Protein AF-A0A7V4IEL9-F1 (afdb_monomer_lite)

Radius of gyration: 25.46 Å; chains: 1; bounding box: 66×69×36 Å

Foldseek 3Di:
DDDDDDDDDDDDDDDDDDDDDDPDPPPPPVPQAQQDLVLCPVADPVLSVLSVQLNVCLVVVQLQSNLVSLVVSLVVVVRDDPSRNVSSVSNNVSSLVVLVVCVVVPNPSSVVSVVCVVVVD

pLDDT: mean 80.66, std 22.44, range [37.12, 98.31]

Secondary structure (DSSP, 8-state):
-------------------------------TT---GGGGTTS-HHHHHHHHHHHHHHHTT-HHHHHHHHHHHHTTGGGS-HHHHHHHHHHHHHHHHHHHHHHHTT-HHHHHHHHHHHTT-

Sequence (121 aa):
MNTHPGAGWLMLLALSLTLFTGCGSGESASAPGKANPASFDSAPADIKADWDRAVAADQANQYYVAATTYIKIIRQEARLTKEQYQTAAAASDALTQRMQEAIQKGDAAARDAMQRIMMGR

Structure (mmCIF, N/CA/C/O backbone):
data_AF-A0A7V4IEL9-F1
#
_entry.id   AF-A0A7V4IEL9-F1
#
loop_
_atom_site.group_PDB
_atom_site.id
_atom_site.type_symbol
_atom_site.label_atom_id
_atom_site.label_alt_id
_atom_site.label_comp_id
_atom_site.label_asym_id
_atom_site.label_entity_id
_atom_site.label_seq_id
_atom_site.pdbx_PDB_ins_code
_atom_site.Cartn_x
_atom_site.Cartn_y
_atom_site.Cartn_z
_atom_site.occupancy
_atom_site.B_iso_or_equiv
_atom_site.auth_seq_id
_atom_site.auth_comp_id
_atom_site.auth_asym_id
_atom_site.auth_atom_id
_atom_site.pdbx_PDB_model_num
ATOM 1 N N . MET A 1 1 ? -49.911 50.166 6.863 1.00 37.12 1 MET A N 1
ATOM 2 C CA . MET A 1 1 ? -50.546 50.334 5.541 1.00 37.12 1 MET A CA 1
ATOM 3 C C . MET A 1 1 ? -49.577 51.091 4.647 1.00 37.12 1 MET A C 1
ATOM 5 O O . MET A 1 1 ? -49.047 52.093 5.103 1.00 37.12 1 MET A O 1
ATOM 9 N N . ASN A 1 2 ? -49.396 50.578 3.426 1.00 39.19 2 ASN A N 1
ATOM 10 C CA . ASN A 1 2 ? -48.808 51.197 2.223 1.00 39.19 2 ASN A CA 1
ATOM 11 C C . ASN A 1 2 ? -47.265 51.287 2.186 1.00 39.19 2 ASN A C 1
ATOM 13 O O . ASN A 1 2 ? -46.679 52.077 2.911 1.00 39.19 2 ASN A O 1
ATOM 17 N N . THR A 1 3 ? -46.533 50.349 1.564 1.00 42.69 3 THR A N 1
ATOM 18 C CA . THR A 1 3 ? -46.293 50.064 0.118 1.00 42.69 3 THR A CA 1
ATOM 19 C C . THR A 1 3 ? -45.435 51.104 -0.620 1.00 42.69 3 THR A C 1
ATOM 21 O O . THR A 1 3 ? -45.814 52.264 -0.732 1.00 42.69 3 THR A O 1
ATOM 24 N N . HIS A 1 4 ? -44.296 50.613 -1.137 1.00 47.84 4 HIS A N 1
ATOM 25 C CA . HIS A 1 4 ? -43.260 51.263 -1.959 1.00 47.84 4 HIS A CA 1
ATOM 26 C C . HIS A 1 4 ? -43.779 52.054 -3.173 1.00 47.84 4 HIS A C 1
ATOM 28 O O . HIS A 1 4 ? -44.831 51.734 -3.724 1.00 47.84 4 HIS A O 1
ATOM 34 N N . PRO A 1 5 ? -42.985 53.025 -3.650 1.00 55.81 5 PRO A N 1
ATOM 35 C CA . PRO A 1 5 ? -42.320 52.882 -4.961 1.00 55.81 5 PRO A CA 1
ATOM 36 C C . PRO A 1 5 ? -40.883 53.458 -4.900 1.00 55.81 5 PRO A C 1
ATOM 38 O O . PRO A 1 5 ? -40.568 54.214 -3.994 1.00 55.81 5 PRO A O 1
ATOM 41 N N . GLY A 1 6 ? -39.893 53.198 -5.747 1.00 42.03 6 GLY A N 1
ATOM 42 C CA . GLY A 1 6 ? -39.757 52.582 -7.059 1.00 42.03 6 GLY A CA 1
ATOM 43 C C . GLY A 1 6 ? -38.525 53.251 -7.705 1.00 42.03 6 GLY A C 1
ATOM 44 O O . GLY A 1 6 ? -38.412 54.465 -7.621 1.00 42.03 6 GLY A O 1
ATOM 45 N N . ALA A 1 7 ? -37.638 52.455 -8.315 1.00 46.91 7 ALA A N 1
ATOM 46 C CA . ALA A 1 7 ? -36.587 52.818 -9.286 1.00 46.91 7 ALA A CA 1
ATOM 47 C C . ALA A 1 7 ? -35.514 53.879 -8.925 1.00 46.91 7 ALA A C 1
ATOM 49 O O . ALA A 1 7 ? -35.804 55.024 -8.607 1.00 46.91 7 ALA A O 1
ATOM 50 N N . GLY A 1 8 ? -34.240 53.528 -9.144 1.00 39.78 8 GLY A N 1
ATOM 51 C CA . GLY A 1 8 ? -33.165 54.520 -9.239 1.00 39.78 8 GLY A CA 1
ATOM 52 C C . GLY A 1 8 ? -31.772 53.942 -9.032 1.00 39.78 8 GLY A C 1
ATOM 53 O O . GLY A 1 8 ? -31.251 53.944 -7.924 1.00 39.78 8 GLY A O 1
ATOM 54 N N . TRP A 1 9 ? -31.163 53.453 -10.112 1.00 50.47 9 TRP A N 1
ATOM 55 C CA . TRP A 1 9 ? -29.709 53.359 -10.239 1.00 50.47 9 TRP A CA 1
ATOM 56 C C . TRP A 1 9 ? -29.038 54.683 -9.852 1.00 50.47 9 TRP A C 1
ATOM 58 O O . TRP A 1 9 ? -29.485 55.719 -10.330 1.00 50.47 9 TRP A O 1
ATOM 68 N N . LEU A 1 10 ? -27.961 54.614 -9.062 1.00 45.31 10 LEU A N 1
ATOM 69 C CA . LEU A 1 10 ? -26.777 55.496 -9.024 1.00 45.31 10 LEU A CA 1
ATOM 70 C C . LEU A 1 10 ? -26.076 55.225 -7.683 1.00 45.31 10 LEU A C 1
ATOM 72 O O . LEU A 1 10 ? -26.581 55.552 -6.621 1.00 45.31 10 LEU A O 1
ATOM 76 N N . MET A 1 11 ? -25.018 54.421 -7.706 1.00 43.19 11 MET A N 1
ATOM 77 C CA . MET A 1 11 ? -23.626 54.888 -7.742 1.00 43.19 11 MET A CA 1
ATOM 78 C C . MET A 1 11 ? -23.034 55.021 -6.334 1.00 43.19 11 MET A C 1
ATOM 80 O O . MET A 1 11 ? -23.647 55.575 -5.435 1.00 43.19 11 MET A O 1
ATOM 84 N N . LEU A 1 12 ? -21.773 54.593 -6.234 1.00 50.06 12 LEU A N 1
ATOM 85 C CA . LEU A 1 12 ? -20.785 54.991 -5.229 1.00 50.06 12 LEU A CA 1
ATOM 86 C C . LEU A 1 12 ? -20.895 54.345 -3.844 1.00 50.06 12 LEU A C 1
ATOM 88 O O . LEU A 1 12 ? -21.399 54.926 -2.893 1.00 50.06 12 LEU A O 1
ATOM 92 N N . LEU A 1 13 ? -20.178 53.233 -3.691 1.00 49.09 13 LEU A N 1
ATOM 93 C CA . LEU A 1 13 ? -19.126 53.209 -2.675 1.00 49.09 13 LEU A CA 1
ATOM 94 C C . LEU A 1 13 ? -17.955 52.370 -3.179 1.00 49.09 13 LEU A C 1
ATOM 96 O O . LEU A 1 13 ? -17.844 51.165 -2.974 1.00 49.09 13 LEU A O 1
ATOM 100 N N . ALA A 1 14 ? -17.098 53.074 -3.913 1.00 52.50 14 ALA A N 1
ATOM 101 C CA . ALA A 1 14 ? -15.714 52.707 -4.101 1.00 52.50 14 ALA A CA 1
ATOM 102 C C . ALA A 1 14 ? -15.038 52.623 -2.728 1.00 52.50 14 ALA A C 1
ATOM 104 O O . ALA A 1 14 ? -15.005 53.609 -1.997 1.00 52.50 14 ALA A O 1
ATOM 105 N N . LEU A 1 15 ? -14.459 51.469 -2.414 1.00 56.78 15 LEU A N 1
ATOM 106 C CA . LEU A 1 15 ? -13.296 51.402 -1.540 1.00 56.78 15 LEU A CA 1
ATOM 107 C C . LEU A 1 15 ? -12.376 50.295 -2.056 1.00 56.78 15 LEU A C 1
ATOM 109 O O . LEU A 1 15 ? -12.352 49.159 -1.595 1.00 56.78 15 LEU A O 1
ATOM 113 N N . SER A 1 16 ? -11.645 50.658 -3.102 1.00 57.91 16 SER A N 1
ATOM 114 C CA . SER A 1 16 ? -10.357 50.070 -3.429 1.00 57.91 16 SER A CA 1
ATOM 115 C C . SER A 1 16 ? -9.423 50.190 -2.225 1.00 57.91 16 SER A C 1
ATOM 117 O O . SER A 1 16 ? -9.245 51.301 -1.736 1.00 57.91 16 SER A O 1
ATOM 119 N N . LEU A 1 17 ? -8.767 49.100 -1.824 1.00 52.50 17 LEU A N 1
ATOM 120 C CA . LEU A 1 17 ? -7.320 49.117 -1.613 1.00 52.50 17 LEU A CA 1
ATOM 121 C C . LEU A 1 17 ? -6.755 47.689 -1.636 1.00 52.50 17 LEU A C 1
ATOM 123 O O . LEU A 1 17 ? -6.995 46.856 -0.769 1.00 52.50 17 LEU A O 1
ATOM 127 N N . THR A 1 18 ? -6.009 47.460 -2.709 1.00 61.56 18 THR A N 1
ATOM 128 C CA . THR A 1 18 ? -4.946 46.478 -2.921 1.00 61.56 18 THR A CA 1
ATOM 129 C C . THR A 1 18 ? -3.992 46.332 -1.739 1.00 61.56 18 THR A C 1
ATOM 131 O O . THR A 1 18 ? -3.718 47.339 -1.095 1.00 61.56 18 THR A O 1
ATOM 134 N N . LEU A 1 19 ? -3.439 45.119 -1.575 1.00 49.00 19 LEU A N 1
ATOM 135 C CA . LEU A 1 19 ? -2.122 44.690 -1.040 1.00 49.00 19 LEU A CA 1
ATOM 136 C C . LEU A 1 19 ? -2.365 43.260 -0.497 1.00 49.00 19 LEU A C 1
ATOM 138 O O . LEU A 1 19 ? -3.205 43.082 0.371 1.00 49.00 19 LEU A O 1
ATOM 142 N N . PHE A 1 20 ? -1.785 42.171 -1.005 1.00 48.06 20 PHE A N 1
ATOM 143 C CA . PHE A 1 20 ? -0.370 41.834 -0.872 1.00 48.06 20 PHE A CA 1
ATOM 144 C C . PHE A 1 20 ? -0.088 40.522 -1.651 1.00 48.06 20 PHE A C 1
ATOM 146 O O . PHE A 1 20 ? -0.814 39.546 -1.512 1.00 48.06 20 PHE A O 1
ATOM 153 N N . THR A 1 21 ? 0.946 40.553 -2.494 1.00 51.56 21 THR A N 1
ATOM 154 C CA . THR A 1 21 ? 1.892 39.476 -2.861 1.00 51.56 21 THR A CA 1
ATOM 155 C C . THR A 1 21 ? 1.438 38.006 -2.889 1.00 51.56 21 THR A C 1
ATOM 157 O O . THR A 1 21 ? 1.155 37.394 -1.862 1.00 51.56 21 THR A O 1
ATOM 160 N N . GLY A 1 22 ? 1.589 37.382 -4.057 1.00 41.03 22 GLY A N 1
ATOM 161 C CA . GLY A 1 22 ? 1.560 35.927 -4.184 1.00 41.03 22 GLY A CA 1
ATOM 162 C C . GLY A 1 22 ? 1.823 35.426 -5.599 1.00 41.03 22 GLY A C 1
ATOM 163 O O . GLY A 1 22 ? 1.133 34.527 -6.056 1.00 41.03 22 GLY A O 1
ATOM 164 N N . CYS A 1 23 ? 2.799 36.005 -6.309 1.00 57.22 23 CYS A N 1
ATOM 165 C CA . CYS A 1 23 ? 3.428 35.313 -7.432 1.00 57.22 23 CYS A CA 1
ATOM 166 C C . CYS A 1 23 ? 4.306 34.213 -6.828 1.00 57.22 23 CYS A C 1
ATOM 168 O O . CYS A 1 23 ? 5.466 34.431 -6.491 1.00 57.22 23 CYS A O 1
ATOM 170 N N . GLY A 1 24 ? 3.697 33.064 -6.579 1.00 40.94 24 GLY A N 1
ATOM 171 C CA . GLY A 1 24 ? 4.396 31.819 -6.358 1.00 40.94 24 GLY A CA 1
ATOM 172 C C . GLY A 1 24 ? 3.921 30.889 -7.449 1.00 40.94 24 GLY A C 1
ATOM 173 O O . GLY A 1 24 ? 2.720 30.647 -7.560 1.00 40.94 24 GLY A O 1
ATOM 174 N N . SER A 1 25 ? 4.853 30.377 -8.247 1.00 49.53 25 SER A N 1
ATOM 175 C CA . SER A 1 25 ? 4.687 29.083 -8.892 1.00 49.53 25 SER A CA 1
ATOM 176 C C . SER A 1 25 ? 4.365 28.075 -7.793 1.00 49.53 25 SER A C 1
ATOM 178 O O . SER A 1 25 ? 5.249 27.469 -7.196 1.00 49.53 25 SER A O 1
ATOM 180 N N . GLY A 1 26 ? 3.084 27.972 -7.459 1.00 39.31 26 GLY A N 1
ATOM 181 C CA . GLY A 1 26 ? 2.536 26.875 -6.703 1.00 39.31 26 GLY A CA 1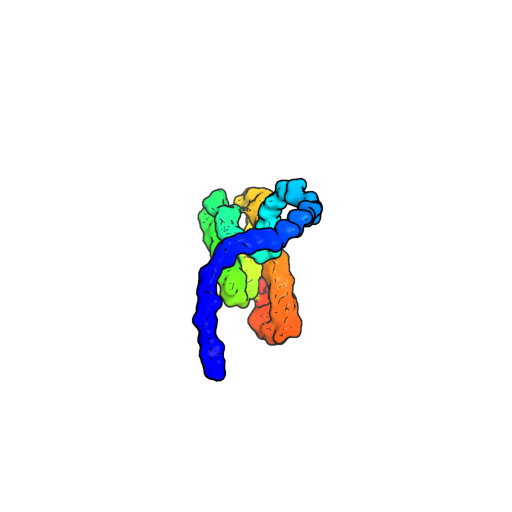
ATOM 182 C C . GLY A 1 26 ? 2.496 25.716 -7.668 1.00 39.31 26 GLY A C 1
ATOM 183 O O . GLY A 1 26 ? 1.475 25.477 -8.308 1.00 39.31 26 GLY A O 1
ATOM 184 N N . GLU A 1 27 ? 3.640 25.039 -7.791 1.00 45.94 27 GLU A N 1
ATOM 185 C CA . GLU A 1 27 ? 3.676 23.588 -7.904 1.00 45.94 27 GLU A CA 1
ATOM 186 C C . GLU A 1 27 ? 2.403 23.084 -7.224 1.00 45.94 27 GLU A C 1
ATOM 188 O O . GLU A 1 27 ? 2.206 23.312 -6.023 1.00 45.94 27 GLU A O 1
ATOM 193 N N . SER A 1 28 ? 1.480 22.514 -8.001 1.00 38.34 28 SER A N 1
ATOM 194 C CA . SER A 1 28 ? 0.459 21.665 -7.414 1.00 38.34 28 SER A CA 1
ATOM 195 C C . SER A 1 28 ? 1.238 20.535 -6.771 1.00 38.34 28 SER A C 1
ATOM 197 O O . SER A 1 28 ? 1.493 19.504 -7.389 1.00 38.34 28 SER A O 1
ATOM 199 N N . ALA A 1 29 ? 1.662 20.769 -5.529 1.00 42.16 29 ALA A N 1
ATOM 200 C CA . ALA A 1 29 ? 1.958 19.753 -4.563 1.0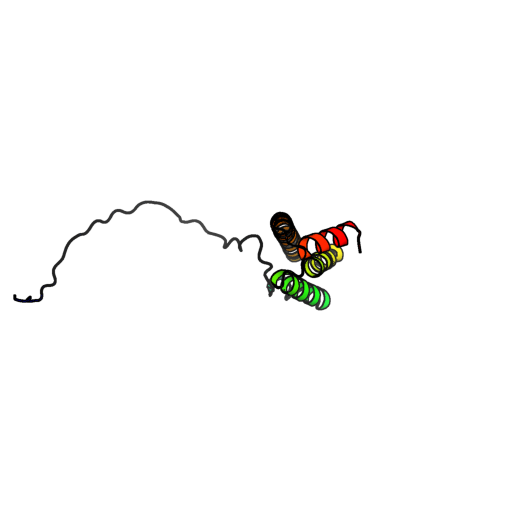0 42.16 29 ALA A CA 1
ATOM 201 C C . ALA A 1 29 ? 0.665 18.955 -4.498 1.00 42.16 29 ALA A C 1
ATOM 203 O O . ALA A 1 29 ? -0.281 19.302 -3.789 1.00 42.16 29 ALA A O 1
ATOM 204 N N . SER A 1 30 ? 0.605 17.946 -5.368 1.00 41.38 30 SER A N 1
ATOM 205 C CA . SER A 1 30 ? -0.326 16.843 -5.283 1.00 41.38 30 SER A CA 1
ATOM 206 C C . SER A 1 30 ? -0.356 16.498 -3.812 1.00 41.38 30 SER A C 1
ATOM 208 O O . SER A 1 30 ? 0.694 16.191 -3.244 1.00 41.38 30 SER A O 1
ATOM 210 N N . ALA A 1 31 ? -1.510 16.721 -3.182 1.00 40.09 31 ALA A N 1
ATOM 211 C CA . ALA A 1 31 ? -1.649 16.614 -1.743 1.00 40.09 31 ALA A CA 1
ATOM 212 C C . ALA A 1 31 ? -0.922 15.341 -1.277 1.00 40.09 31 ALA A C 1
ATOM 214 O O . ALA A 1 31 ? -1.205 14.266 -1.824 1.00 40.09 31 ALA A O 1
ATOM 215 N N . PRO A 1 32 ? 0.047 15.441 -0.348 1.00 40.00 32 PRO A N 1
ATOM 216 C CA . PRO A 1 32 ? 0.769 14.270 0.109 1.00 40.00 32 PRO A CA 1
ATOM 217 C C . PRO A 1 32 ? -0.265 13.293 0.670 1.00 40.00 32 PRO A C 1
ATOM 219 O O . PRO A 1 32 ? -1.006 13.626 1.592 1.00 40.00 32 PRO A O 1
ATOM 222 N N . GLY A 1 33 ? -0.370 12.114 0.055 1.00 48.22 33 GLY A N 1
ATOM 223 C CA . GLY A 1 33 ? -1.196 11.029 0.583 1.00 48.22 33 GLY A CA 1
ATOM 224 C C . GLY A 1 33 ? -2.362 10.543 -0.276 1.00 48.22 33 GLY A C 1
ATOM 225 O O . GLY A 1 33 ? -3.084 9.664 0.188 1.00 48.22 33 GLY A O 1
ATOM 226 N N . LYS A 1 34 ? -2.553 11.014 -1.518 1.00 50.19 34 LYS A N 1
ATOM 227 C CA . LYS A 1 34 ? -3.390 10.273 -2.483 1.00 50.19 34 LYS A CA 1
ATOM 228 C C . LYS A 1 34 ? -2.536 9.676 -3.591 1.00 50.19 34 LYS A C 1
ATOM 230 O O . LYS A 1 34 ? -2.011 10.391 -4.435 1.00 50.19 34 LYS A O 1
ATOM 235 N N . ALA A 1 35 ? -2.424 8.350 -3.572 1.00 60.06 35 ALA A N 1
ATOM 236 C CA . ALA A 1 35 ? -1.899 7.560 -4.673 1.00 60.06 35 ALA A CA 1
ATOM 237 C C . ALA A 1 35 ? -2.608 7.960 -5.981 1.00 60.06 35 ALA A C 1
ATOM 239 O O . ALA A 1 35 ? -3.822 7.788 -6.104 1.00 60.06 35 ALA A O 1
ATOM 240 N N . ASN A 1 36 ? -1.868 8.535 -6.933 1.00 64.44 36 ASN A N 1
ATOM 241 C CA . ASN A 1 36 ? -2.394 8.829 -8.261 1.00 64.44 36 ASN A CA 1
ATOM 242 C C . ASN A 1 36 ? -2.349 7.536 -9.097 1.00 64.44 36 ASN A C 1
ATOM 244 O O . ASN A 1 36 ? -1.253 7.031 -9.355 1.00 64.44 36 ASN A O 1
ATOM 248 N N . PRO A 1 37 ? -3.493 6.980 -9.539 1.00 62.09 37 PRO A N 1
ATOM 249 C CA . PRO A 1 37 ? -3.507 5.765 -10.353 1.00 62.09 37 PRO A CA 1
ATOM 250 C C . PRO A 1 37 ? -2.690 5.902 -11.652 1.00 62.09 37 PRO A C 1
ATOM 252 O O . PRO A 1 37 ? -2.103 4.921 -12.101 1.00 62.09 37 PRO A O 1
ATOM 255 N N . ALA A 1 38 ? -2.562 7.117 -12.200 1.00 71.25 38 ALA A N 1
ATOM 256 C CA . ALA A 1 38 ? -1.824 7.369 -13.440 1.00 71.25 38 ALA A CA 1
ATOM 257 C C . ALA A 1 38 ? -0.292 7.218 -13.311 1.00 71.25 38 ALA A C 1
ATOM 259 O O . ALA A 1 38 ? 0.392 7.018 -14.313 1.00 71.25 38 ALA A O 1
ATOM 260 N N . SER A 1 39 ? 0.277 7.254 -12.096 1.00 79.56 39 SER A N 1
ATOM 261 C CA . SER A 1 39 ? 1.737 7.162 -11.884 1.00 79.56 39 SER A CA 1
ATOM 262 C C . SER A 1 39 ? 2.348 5.818 -12.321 1.00 79.56 39 SER A C 1
ATOM 264 O O . SER A 1 39 ? 3.568 5.691 -12.433 1.00 79.56 39 SER A O 1
ATOM 266 N N . PHE A 1 40 ? 1.513 4.811 -12.592 1.00 91.81 40 PHE A N 1
ATOM 267 C CA . PHE A 1 40 ? 1.926 3.465 -12.990 1.00 91.81 40 PHE A CA 1
ATOM 268 C C . PHE A 1 40 ? 1.482 3.069 -14.407 1.00 91.81 40 PHE A C 1
ATOM 270 O O . PHE A 1 40 ? 1.650 1.913 -14.784 1.00 91.81 40 PHE A O 1
ATOM 277 N N . ASP A 1 41 ? 0.974 3.995 -15.229 1.00 87.75 41 ASP A N 1
ATOM 278 C CA . ASP A 1 41 ? 0.525 3.674 -16.598 1.00 87.75 41 ASP A CA 1
ATOM 279 C C . ASP A 1 41 ? 1.649 3.145 -17.504 1.00 87.75 41 ASP A C 1
ATOM 281 O O . ASP A 1 41 ? 1.409 2.289 -18.352 1.00 87.75 41 ASP A O 1
ATOM 285 N N . SER A 1 42 ? 2.885 3.592 -17.272 1.00 86.44 42 SER A N 1
ATOM 286 C CA . SER A 1 42 ? 4.081 3.124 -17.988 1.00 86.44 42 SER A CA 1
ATOM 287 C C . SER A 1 42 ? 4.799 1.955 -17.296 1.00 86.44 42 SER A C 1
ATOM 289 O O . SER A 1 42 ? 5.878 1.556 -17.734 1.00 86.44 42 SER A O 1
ATOM 291 N N . ALA A 1 43 ? 4.271 1.437 -16.181 1.00 91.75 43 ALA A N 1
ATOM 292 C CA . ALA A 1 43 ? 4.873 0.315 -15.462 1.00 91.75 43 ALA A CA 1
ATOM 293 C C . ALA A 1 43 ? 4.622 -1.020 -16.194 1.00 91.75 43 ALA A C 1
ATOM 295 O O . ALA A 1 43 ? 3.665 -1.136 -16.964 1.00 91.75 43 ALA A O 1
ATOM 296 N N . PRO A 1 44 ? 5.426 -2.070 -15.928 1.00 94.50 44 PRO A N 1
ATOM 297 C CA . PRO A 1 44 ? 5.079 -3.430 -16.329 1.00 94.50 44 PRO A CA 1
ATOM 298 C C . PRO A 1 44 ? 3.645 -3.788 -15.914 1.00 94.50 44 PRO A C 1
ATOM 300 O O . PRO A 1 44 ? 3.205 -3.419 -14.824 1.00 94.50 44 PRO A O 1
ATOM 303 N N . ALA A 1 45 ? 2.921 -4.520 -16.767 1.00 94.69 45 ALA A N 1
ATOM 304 C CA . ALA A 1 45 ? 1.490 -4.781 -16.579 1.00 94.69 45 ALA A CA 1
ATOM 305 C C . ALA A 1 45 ? 1.158 -5.430 -15.223 1.00 94.69 45 ALA A C 1
ATOM 307 O O . ALA A 1 45 ? 0.130 -5.121 -14.625 1.00 94.69 45 ALA A O 1
ATOM 308 N N . ASP A 1 46 ? 2.041 -6.290 -14.710 1.00 95.81 46 ASP A N 1
ATOM 309 C CA . ASP A 1 46 ? 1.900 -6.913 -13.395 1.00 95.81 46 ASP A CA 1
ATOM 310 C C . ASP A 1 46 ? 2.064 -5.911 -12.241 1.00 95.81 46 ASP A C 1
ATOM 312 O O . ASP A 1 46 ? 1.294 -5.949 -11.283 1.00 95.81 46 ASP A O 1
ATOM 316 N N . ILE A 1 47 ? 3.005 -4.968 -12.359 1.00 96.81 47 ILE A N 1
ATOM 317 C CA . ILE A 1 47 ? 3.215 -3.906 -11.365 1.00 96.81 47 ILE A CA 1
ATOM 318 C C . ILE A 1 47 ? 2.045 -2.919 -11.386 1.00 96.81 47 ILE A C 1
ATOM 320 O O . ILE A 1 47 ? 1.564 -2.524 -10.325 1.00 96.81 47 ILE A O 1
ATOM 324 N N . LYS A 1 48 ? 1.543 -2.556 -12.573 1.00 96.12 48 LYS A N 1
ATOM 325 C CA . LYS A 1 48 ? 0.345 -1.717 -12.697 1.00 96.12 48 LYS A CA 1
ATOM 326 C C . LYS A 1 48 ? -0.878 -2.393 -12.070 1.00 96.12 48 LYS A C 1
ATOM 328 O O . LYS A 1 48 ? -1.597 -1.754 -11.311 1.00 96.12 48 LYS A O 1
ATOM 333 N N . ALA A 1 49 ? -1.086 -3.685 -12.324 1.00 96.50 49 ALA A N 1
ATOM 334 C CA . ALA A 1 49 ? -2.195 -4.429 -11.729 1.00 96.50 49 ALA A CA 1
ATOM 335 C C . ALA A 1 49 ? -2.103 -4.495 -10.193 1.00 96.50 49 ALA A C 1
ATOM 337 O O . ALA A 1 49 ? -3.115 -4.345 -9.505 1.00 96.50 49 ALA A O 1
ATOM 338 N N . ASP A 1 50 ? -0.899 -4.686 -9.642 1.00 97.88 50 ASP A N 1
ATOM 339 C CA . ASP A 1 50 ? -0.678 -4.615 -8.196 1.00 97.88 50 ASP A CA 1
ATOM 340 C C . ASP A 1 50 ? -0.956 -3.203 -7.655 1.00 97.88 50 ASP A C 1
ATOM 342 O O . ASP A 1 50 ? -1.589 -3.065 -6.609 1.00 97.88 50 ASP A O 1
ATOM 346 N N . TRP A 1 51 ? -0.531 -2.152 -8.361 1.00 97.25 51 TRP A N 1
ATOM 347 C CA . TRP A 1 51 ? -0.800 -0.766 -7.973 1.00 97.25 51 TRP A CA 1
ATOM 348 C C . TRP A 1 51 ? -2.298 -0.470 -7.922 1.00 97.25 51 TRP A C 1
ATOM 350 O O . TRP A 1 51 ? -2.803 -0.031 -6.888 1.00 97.25 51 TRP A O 1
ATOM 360 N N . ASP A 1 52 ? -3.024 -0.792 -8.992 1.00 96.25 52 ASP A N 1
ATOM 361 C CA . ASP A 1 52 ? -4.471 -0.588 -9.076 1.00 96.25 52 ASP A CA 1
ATOM 362 C C . ASP A 1 52 ? -5.198 -1.364 -7.960 1.00 96.25 52 ASP A C 1
ATOM 364 O O . ASP A 1 52 ? -6.108 -0.838 -7.310 1.00 96.25 52 ASP A O 1
ATOM 368 N N . ARG A 1 53 ? -4.743 -2.589 -7.655 1.00 97.44 53 ARG A N 1
ATOM 369 C CA . ARG A 1 53 ? -5.250 -3.389 -6.530 1.00 97.44 53 ARG A CA 1
ATOM 370 C C . ARG A 1 53 ? -4.969 -2.739 -5.177 1.00 97.44 53 ARG A C 1
ATOM 372 O O . ARG A 1 53 ? -5.858 -2.731 -4.325 1.00 97.44 53 ARG A O 1
ATOM 379 N N . ALA A 1 54 ? -3.757 -2.237 -4.952 1.00 97.44 54 ALA A N 1
ATOM 380 C CA . ALA A 1 54 ? -3.380 -1.601 -3.693 1.00 97.44 54 ALA A CA 1
ATOM 381 C C . ALA A 1 54 ? -4.211 -0.336 -3.448 1.00 97.44 54 ALA A C 1
ATOM 383 O O . ALA A 1 54 ? -4.762 -0.171 -2.360 1.00 97.44 54 ALA A O 1
ATOM 384 N N . VAL A 1 55 ? -4.378 0.499 -4.479 1.00 96.56 55 VAL A N 1
ATOM 385 C CA . VAL A 1 55 ? -5.186 1.725 -4.423 1.00 96.56 55 VAL A CA 1
ATOM 386 C C . VAL A 1 55 ? -6.658 1.409 -4.162 1.00 96.56 55 VAL A C 1
ATOM 388 O O . VAL A 1 55 ? -7.271 2.036 -3.297 1.00 96.56 55 VAL A O 1
ATOM 391 N N . ALA A 1 56 ? -7.228 0.419 -4.852 1.00 96.50 56 ALA A N 1
ATOM 392 C CA . ALA A 1 56 ? -8.613 0.009 -4.625 1.00 96.50 56 ALA A CA 1
ATOM 393 C C . ALA A 1 56 ? -8.825 -0.541 -3.202 1.00 96.50 56 ALA A C 1
ATOM 395 O O . ALA A 1 56 ? -9.788 -0.172 -2.527 1.00 96.50 56 ALA A O 1
ATOM 396 N N . ALA A 1 57 ? -7.907 -1.383 -2.719 1.00 97.50 57 ALA A N 1
ATOM 397 C CA . ALA A 1 57 ? -7.946 -1.924 -1.362 1.00 97.50 57 ALA A CA 1
ATOM 398 C C . ALA A 1 57 ? -7.833 -0.818 -0.300 1.00 97.50 57 ALA A C 1
ATOM 400 O O . ALA A 1 57 ? -8.564 -0.831 0.688 1.00 97.50 57 ALA A O 1
ATOM 401 N N . ASP A 1 5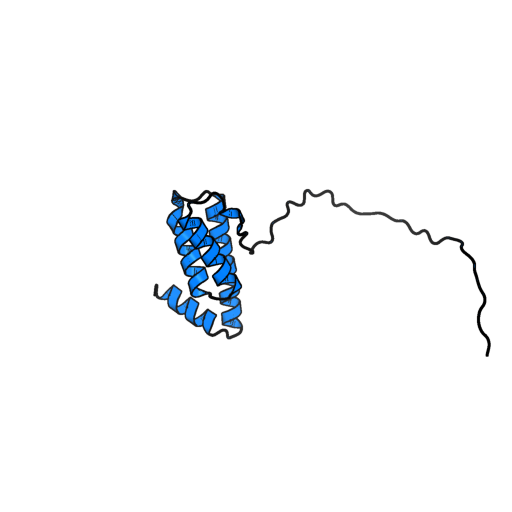8 ? -6.952 0.158 -0.514 1.00 95.94 58 ASP A N 1
ATOM 402 C CA . ASP A 1 58 ? -6.754 1.306 0.372 1.00 95.94 58 ASP A CA 1
ATOM 403 C C . ASP A 1 58 ? -8.042 2.142 0.490 1.00 95.94 58 ASP A C 1
ATOM 405 O O . ASP A 1 58 ? -8.557 2.376 1.589 1.00 95.94 58 ASP A O 1
ATOM 409 N N . GLN A 1 59 ? -8.642 2.492 -0.652 1.00 94.19 59 GLN A N 1
ATOM 410 C CA . GLN A 1 59 ? -9.915 3.217 -0.705 1.00 94.19 59 GLN A CA 1
ATOM 411 C C . GLN A 1 59 ? -11.055 2.457 -0.012 1.00 94.19 59 GLN A C 1
ATOM 413 O O . GLN A 1 59 ? -11.905 3.078 0.624 1.00 94.19 59 GLN A O 1
ATOM 418 N N . ALA A 1 60 ? -11.044 1.125 -0.081 1.00 95.94 60 ALA A N 1
ATOM 419 C CA . ALA A 1 60 ? -12.003 0.249 0.589 1.00 95.94 60 ALA A CA 1
ATOM 420 C C . ALA A 1 60 ? -11.652 -0.069 2.058 1.00 95.94 60 ALA A C 1
ATOM 422 O O . ALA A 1 60 ? -12.323 -0.890 2.679 1.00 95.94 60 ALA A O 1
ATOM 423 N N . ASN A 1 61 ? -10.594 0.540 2.609 1.00 95.12 61 ASN A N 1
ATOM 424 C CA . ASN A 1 61 ? -10.096 0.314 3.975 1.00 95.12 61 ASN A CA 1
ATOM 425 C C . ASN A 1 61 ? -9.708 -1.156 4.238 1.00 95.12 61 ASN A C 1
ATOM 427 O O . ASN A 1 61 ? -9.686 -1.637 5.369 1.00 95.12 61 ASN A O 1
ATOM 431 N N . GLN A 1 62 ? -9.337 -1.885 3.185 1.00 97.31 62 GLN A N 1
ATOM 432 C CA . GLN A 1 62 ? -8.773 -3.228 3.266 1.00 97.31 62 GLN A CA 1
ATOM 433 C C . GLN A 1 62 ? -7.282 -3.136 3.622 1.00 97.31 62 GLN A C 1
ATOM 435 O O . GLN A 1 62 ? -6.410 -3.494 2.825 1.00 97.31 62 GLN A O 1
ATOM 440 N N . TYR A 1 63 ? -6.992 -2.640 4.830 1.00 97.31 63 TYR A N 1
ATOM 441 C CA . TYR A 1 63 ? -5.655 -2.240 5.289 1.00 97.31 63 TYR A CA 1
ATOM 442 C C . TYR A 1 63 ? -4.563 -3.275 4.999 1.00 97.31 63 TYR A C 1
ATOM 444 O O . TYR A 1 63 ? -3.520 -2.937 4.446 1.00 97.31 63 TYR A O 1
ATOM 452 N N . TYR A 1 64 ? -4.816 -4.548 5.315 1.00 97.44 64 TYR A N 1
ATOM 453 C CA . TYR A 1 64 ? -3.844 -5.621 5.102 1.00 97.44 64 TYR A CA 1
ATOM 454 C C . TYR A 1 64 ? -3.520 -5.833 3.617 1.00 97.44 64 TYR A C 1
ATOM 456 O O . TYR A 1 64 ? -2.352 -5.939 3.238 1.00 97.44 64 TYR A O 1
ATOM 464 N N . VAL A 1 65 ? -4.548 -5.880 2.762 1.00 97.88 65 VAL A N 1
ATOM 465 C CA . VAL A 1 65 ? -4.373 -6.095 1.317 1.00 97.88 65 VAL A CA 1
ATOM 466 C C . VAL A 1 65 ? -3.628 -4.914 0.706 1.00 97.88 65 VAL A C 1
ATOM 468 O O . VAL A 1 65 ? -2.683 -5.123 -0.050 1.00 97.88 65 VAL A O 1
ATOM 471 N N . ALA A 1 66 ? -4.000 -3.688 1.072 1.00 98.00 66 ALA A N 1
ATOM 472 C CA . ALA A 1 66 ? -3.333 -2.487 0.591 1.00 98.00 66 ALA A CA 1
ATOM 473 C C . ALA A 1 66 ? -1.853 -2.455 1.009 1.00 98.00 66 ALA A C 1
ATOM 475 O O . ALA A 1 66 ? -0.977 -2.342 0.154 1.00 98.00 66 ALA A O 1
ATOM 476 N N . ALA A 1 67 ? -1.557 -2.652 2.299 1.00 97.25 67 ALA A N 1
ATOM 477 C CA . ALA A 1 67 ? -0.194 -2.588 2.827 1.00 97.25 67 ALA A CA 1
ATOM 478 C C . ALA A 1 67 ? 0.716 -3.652 2.204 1.00 97.25 67 ALA A C 1
ATOM 480 O O . ALA A 1 67 ? 1.799 -3.340 1.711 1.00 97.25 67 ALA A O 1
ATOM 481 N N . THR A 1 68 ? 0.268 -4.909 2.170 1.00 97.75 68 THR A N 1
ATOM 482 C CA . THR A 1 68 ? 1.064 -6.000 1.586 1.00 97.75 68 THR A CA 1
ATOM 483 C C . THR A 1 68 ? 1.287 -5.819 0.087 1.00 97.75 68 THR A C 1
ATOM 485 O O . THR A 1 68 ? 2.369 -6.138 -0.406 1.00 97.75 68 THR A O 1
ATOM 488 N N . THR A 1 69 ? 0.314 -5.255 -0.634 1.00 98.31 69 THR A N 1
ATOM 489 C CA . THR A 1 69 ? 0.450 -5.008 -2.074 1.00 98.31 69 THR A CA 1
ATOM 490 C C . THR A 1 69 ? 1.380 -3.823 -2.359 1.00 98.31 69 THR A C 1
ATOM 492 O O . THR A 1 69 ? 2.261 -3.957 -3.205 1.00 98.31 69 THR A O 1
ATOM 495 N N . TYR A 1 70 ? 1.304 -2.715 -1.607 1.00 97.88 70 TYR A N 1
ATOM 496 C CA . TYR A 1 70 ? 2.294 -1.632 -1.722 1.00 97.88 70 TYR A CA 1
ATOM 497 C C . TYR A 1 70 ? 3.714 -2.127 -1.409 1.00 97.88 70 TYR A C 1
ATOM 499 O O . TYR A 1 70 ? 4.636 -1.876 -2.182 1.00 97.88 70 TYR A O 1
ATOM 507 N N . ILE A 1 71 ? 3.896 -2.911 -0.340 1.00 96.81 71 ILE A N 1
ATOM 508 C CA . ILE A 1 71 ? 5.199 -3.506 0.007 1.00 96.81 71 ILE A CA 1
ATOM 509 C C . ILE A 1 71 ? 5.701 -4.434 -1.110 1.00 96.81 71 ILE A C 1
ATOM 511 O O . ILE A 1 71 ? 6.888 -4.411 -1.439 1.00 96.81 71 ILE A O 1
ATOM 515 N N . LYS A 1 72 ? 4.821 -5.241 -1.719 1.00 97.19 72 LYS A N 1
ATOM 516 C CA . LYS A 1 72 ? 5.165 -6.102 -2.862 1.00 97.19 72 LYS A CA 1
ATOM 517 C C . LYS A 1 72 ? 5.689 -5.287 -4.047 1.00 97.19 72 LYS A C 1
ATOM 519 O O . LYS A 1 72 ? 6.652 -5.715 -4.679 1.00 97.19 72 LYS A O 1
ATOM 524 N N . ILE A 1 73 ? 5.082 -4.138 -4.342 1.00 97.69 73 ILE A N 1
ATOM 525 C CA . ILE A 1 73 ? 5.532 -3.234 -5.411 1.00 97.69 73 ILE A CA 1
ATOM 526 C C . ILE A 1 73 ? 6.906 -2.656 -5.062 1.00 97.69 73 ILE A C 1
ATOM 528 O O . ILE A 1 73 ? 7.837 -2.801 -5.845 1.00 97.69 73 ILE A O 1
ATOM 532 N N . ILE A 1 74 ? 7.062 -2.088 -3.861 1.00 97.44 74 ILE A N 1
ATOM 533 C CA . ILE A 1 74 ? 8.309 -1.458 -3.386 1.00 97.44 74 ILE A CA 1
ATOM 534 C C . ILE A 1 74 ? 9.495 -2.436 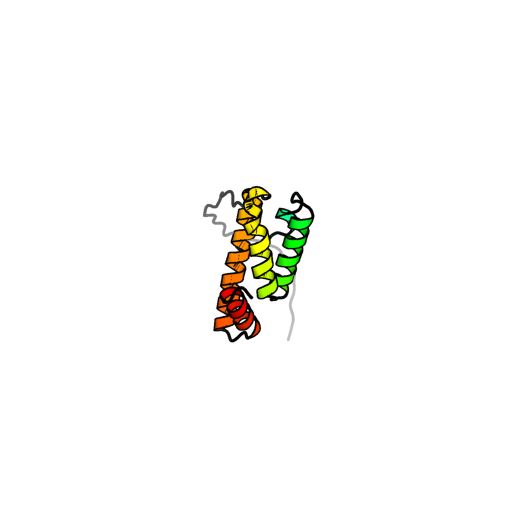-3.438 1.00 97.44 74 ILE A C 1
ATOM 536 O O . ILE A 1 74 ? 10.591 -2.062 -3.844 1.00 97.44 74 ILE A O 1
ATOM 540 N N . ARG A 1 75 ? 9.278 -3.715 -3.097 1.00 97.25 75 ARG A N 1
ATOM 541 C CA . ARG A 1 75 ? 10.312 -4.769 -3.164 1.00 97.25 75 ARG A CA 1
ATOM 542 C C . ARG A 1 75 ? 10.809 -5.074 -4.579 1.00 97.25 75 ARG A C 1
ATOM 544 O O . ARG A 1 75 ? 11.830 -5.738 -4.726 1.00 97.25 75 ARG A O 1
ATOM 551 N N . GLN A 1 76 ? 10.111 -4.611 -5.611 1.00 96.50 76 GLN A N 1
ATOM 552 C CA . GLN A 1 76 ? 10.519 -4.740 -7.007 1.00 96.50 76 GLN A CA 1
ATOM 553 C C . GLN A 1 76 ? 11.297 -3.508 -7.491 1.00 96.50 76 GLN A C 1
ATOM 555 O O . GLN A 1 76 ? 11.223 -3.180 -8.668 1.00 96.50 76 GLN A O 1
ATOM 560 N N . GLU A 1 77 ? 12.045 -2.837 -6.609 1.00 92.38 77 GLU A N 1
ATOM 561 C CA . GLU A 1 77 ? 12.772 -1.582 -6.864 1.00 92.38 77 GLU A CA 1
ATOM 562 C C . GLU A 1 77 ? 13.521 -1.550 -8.209 1.00 92.38 77 GLU A C 1
ATOM 564 O O . GLU A 1 77 ? 13.415 -0.578 -8.948 1.00 92.38 77 GLU A O 1
ATOM 569 N N . ALA A 1 78 ? 14.187 -2.644 -8.594 1.00 95.56 78 ALA A N 1
ATOM 570 C CA . ALA A 1 78 ? 14.914 -2.748 -9.866 1.00 95.56 78 ALA A CA 1
ATOM 571 C C . ALA A 1 78 ? 14.030 -2.639 -11.130 1.00 95.56 78 ALA A C 1
ATOM 573 O O . ALA A 1 78 ? 14.546 -2.443 -12.229 1.00 95.56 78 ALA A O 1
ATOM 574 N N . ARG A 1 79 ? 12.710 -2.805 -10.993 1.00 94.94 79 ARG A N 1
ATOM 575 C CA . ARG A 1 79 ? 11.706 -2.711 -12.067 1.00 94.94 79 ARG A CA 1
ATOM 576 C C . ARG A 1 79 ? 10.914 -1.401 -12.021 1.00 94.94 79 ARG A C 1
ATOM 578 O O . ARG A 1 79 ? 10.016 -1.224 -12.841 1.00 94.94 79 ARG A O 1
ATOM 585 N N . LEU A 1 80 ? 11.208 -0.520 -11.064 1.00 94.75 80 LEU A N 1
ATOM 586 C CA . LEU A 1 80 ? 10.515 0.748 -10.869 1.00 94.75 80 LEU A CA 1
ATOM 587 C C . LEU A 1 80 ? 11.372 1.913 -11.356 1.00 94.75 80 LEU A C 1
ATOM 589 O O . LEU A 1 80 ? 12.598 1.911 -11.234 1.00 94.75 80 LEU A O 1
ATOM 593 N N . THR A 1 81 ? 10.719 2.963 -11.845 1.00 94.88 81 THR A N 1
ATOM 594 C CA . THR A 1 81 ? 11.369 4.275 -11.893 1.00 94.88 81 THR A CA 1
ATOM 595 C C . THR A 1 81 ? 11.515 4.831 -10.474 1.00 94.88 81 THR A C 1
ATOM 597 O O . THR A 1 81 ? 10.784 4.450 -9.555 1.00 94.88 81 THR A O 1
ATOM 600 N N . LYS A 1 82 ? 12.428 5.791 -10.285 1.00 92.56 82 LYS A N 1
ATOM 601 C CA . LYS A 1 82 ? 12.571 6.502 -9.004 1.00 92.56 82 LYS A CA 1
ATOM 602 C C . LYS A 1 82 ? 11.243 7.112 -8.542 1.00 92.56 82 LYS A C 1
ATOM 604 O O . LYS A 1 82 ? 10.916 7.038 -7.363 1.00 92.56 82 LYS A O 1
ATOM 609 N N . GLU A 1 83 ? 10.486 7.687 -9.474 1.00 91.81 83 GLU A N 1
ATOM 610 C CA . GLU A 1 83 ? 9.176 8.272 -9.197 1.00 91.81 83 GLU A CA 1
ATOM 611 C C . GLU A 1 83 ? 8.179 7.208 -8.725 1.00 91.81 83 GLU A C 1
ATOM 613 O O . GLU A 1 83 ? 7.597 7.363 -7.660 1.00 91.81 83 GLU A O 1
ATOM 618 N N . GLN A 1 84 ? 8.055 6.082 -9.434 1.00 94.38 84 GLN A N 1
ATOM 619 C CA . GLN A 1 84 ? 7.148 4.991 -9.052 1.00 94.38 84 GLN A CA 1
ATOM 620 C C . GLN A 1 84 ? 7.465 4.425 -7.667 1.00 94.38 84 GLN A C 1
ATOM 622 O O . GLN A 1 84 ? 6.556 4.196 -6.868 1.00 94.38 84 GLN A O 1
ATOM 627 N N . TYR A 1 85 ? 8.751 4.239 -7.359 1.00 95.62 85 TYR A N 1
ATOM 628 C CA . TYR A 1 85 ? 9.182 3.830 -6.026 1.00 95.62 85 TYR A CA 1
ATOM 629 C C . TYR A 1 85 ? 8.747 4.846 -4.964 1.00 95.62 85 TYR A C 1
ATOM 631 O O . TYR A 1 85 ? 8.126 4.473 -3.970 1.00 95.62 85 TYR A O 1
ATOM 639 N N . GLN A 1 86 ? 9.027 6.135 -5.184 1.00 94.81 86 GLN A N 1
ATOM 640 C CA . GLN A 1 86 ? 8.664 7.202 -4.249 1.00 94.81 86 GLN A CA 1
ATOM 641 C C . GLN A 1 86 ? 7.148 7.306 -4.060 1.00 94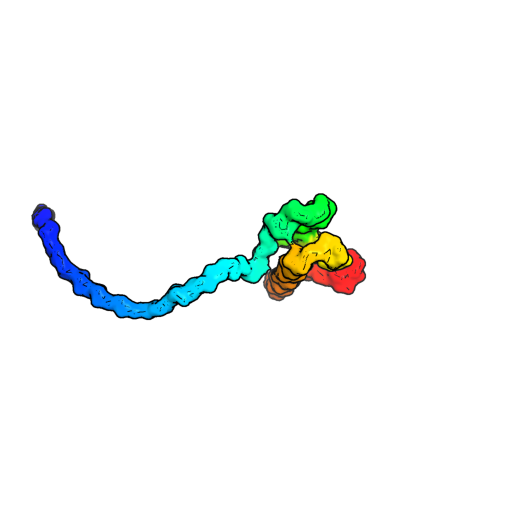.81 86 GLN A C 1
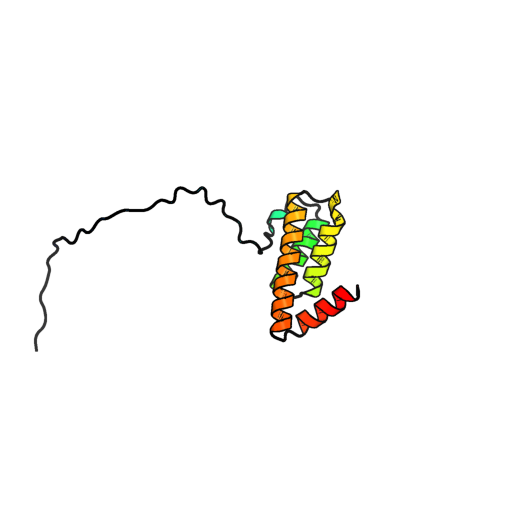ATOM 643 O O . GLN A 1 86 ? 6.681 7.451 -2.932 1.00 94.81 86 GLN A O 1
ATOM 648 N N . THR A 1 87 ? 6.375 7.176 -5.137 1.00 95.12 87 THR A N 1
ATOM 649 C CA . THR A 1 87 ? 4.913 7.175 -5.094 1.00 95.12 87 THR A CA 1
ATOM 650 C C . THR A 1 87 ? 4.376 5.981 -4.301 1.00 95.12 87 THR A C 1
ATOM 652 O O . THR A 1 87 ? 3.503 6.167 -3.452 1.00 95.12 87 THR A O 1
ATOM 655 N N . ALA A 1 88 ? 4.908 4.772 -4.513 1.00 96.31 88 ALA A N 1
ATOM 656 C CA . ALA A 1 88 ? 4.495 3.589 -3.757 1.00 96.31 88 ALA A CA 1
ATOM 657 C C . ALA A 1 88 ? 4.883 3.664 -2.275 1.00 96.31 88 ALA A C 1
ATOM 659 O O . ALA A 1 88 ? 4.066 3.335 -1.414 1.00 96.31 88 ALA A O 1
ATOM 660 N N . ALA A 1 89 ? 6.091 4.146 -1.971 1.00 96.31 89 ALA A N 1
ATOM 661 C CA . ALA A 1 89 ? 6.549 4.360 -0.602 1.00 96.31 89 ALA A CA 1
ATOM 662 C C . ALA A 1 89 ? 5.662 5.376 0.133 1.00 96.31 89 ALA A C 1
ATOM 664 O O . ALA A 1 89 ? 5.128 5.071 1.198 1.00 96.31 89 ALA A O 1
ATOM 665 N N . ALA A 1 90 ? 5.400 6.534 -0.481 1.00 96.38 90 ALA A N 1
ATOM 666 C CA . ALA A 1 90 ? 4.540 7.560 0.104 1.00 96.38 90 ALA A CA 1
ATOM 667 C C . ALA A 1 90 ? 3.099 7.065 0.333 1.00 96.38 90 ALA A C 1
ATOM 669 O O . ALA A 1 90 ? 2.488 7.386 1.353 1.00 96.38 90 ALA A O 1
ATOM 670 N N . ALA A 1 91 ? 2.551 6.261 -0.586 1.00 96.31 91 ALA A N 1
ATOM 671 C CA . ALA A 1 91 ? 1.232 5.653 -0.415 1.00 96.31 91 ALA A CA 1
ATOM 672 C C . ALA A 1 91 ? 1.203 4.652 0.756 1.00 96.31 91 ALA A C 1
ATOM 674 O O . ALA A 1 91 ? 0.276 4.678 1.568 1.00 96.31 91 ALA A O 1
ATOM 675 N N . SER A 1 92 ? 2.242 3.820 0.884 1.00 97.00 92 SER A N 1
ATOM 676 C CA . SER A 1 92 ? 2.407 2.882 2.002 1.00 97.00 92 SER A CA 1
ATOM 677 C C . SER A 1 92 ? 2.504 3.600 3.355 1.00 97.00 92 SER A C 1
ATOM 679 O O . SER A 1 92 ? 1.864 3.188 4.330 1.00 97.00 92 SER A O 1
ATOM 681 N N . ASP A 1 93 ? 3.251 4.702 3.425 1.00 97.00 93 ASP A N 1
ATOM 682 C CA . ASP A 1 93 ? 3.393 5.503 4.645 1.00 97.00 93 ASP A CA 1
ATOM 683 C C . ASP A 1 93 ? 2.067 6.171 5.033 1.00 97.00 93 ASP A C 1
ATOM 685 O O . ASP A 1 93 ? 1.626 6.076 6.182 1.00 97.00 93 ASP A O 1
ATOM 689 N N . ALA A 1 94 ? 1.372 6.775 4.065 1.00 96.88 94 ALA A N 1
ATOM 690 C CA . ALA A 1 94 ? 0.070 7.402 4.286 1.00 96.88 94 ALA A CA 1
ATOM 691 C C . ALA A 1 94 ? -1.009 6.389 4.710 1.00 96.88 94 ALA A C 1
ATOM 693 O O . ALA A 1 94 ? -1.884 6.699 5.524 1.00 96.88 94 ALA A O 1
ATOM 694 N N . LEU A 1 95 ? -0.973 5.165 4.171 1.00 97.19 95 LEU A N 1
ATOM 695 C CA . LEU A 1 95 ? -1.820 4.068 4.640 1.00 97.19 95 LEU A CA 1
ATOM 696 C C . LEU A 1 95 ? -1.491 3.701 6.090 1.00 97.19 95 LEU A C 1
ATOM 698 O O . LEU A 1 95 ? -2.405 3.541 6.896 1.00 97.19 95 LEU A O 1
ATOM 702 N N . THR A 1 96 ? -0.207 3.596 6.435 1.00 96.00 96 THR A N 1
ATOM 703 C CA . THR A 1 96 ? 0.233 3.249 7.794 1.00 96.00 96 THR A CA 1
ATOM 704 C C . THR A 1 96 ? -0.242 4.285 8.810 1.00 96.00 96 THR A C 1
ATOM 706 O O . THR A 1 96 ? -0.779 3.912 9.851 1.00 96.00 96 THR A O 1
ATOM 709 N N . GLN A 1 97 ? -0.135 5.578 8.493 1.00 96.75 97 GLN A N 1
ATOM 710 C CA . GLN A 1 97 ? -0.665 6.654 9.338 1.00 96.75 97 GLN A CA 1
ATOM 711 C C . GLN A 1 97 ? -2.179 6.516 9.553 1.00 96.75 97 GLN A C 1
ATOM 713 O O . GLN A 1 97 ? -2.638 6.465 10.695 1.00 96.75 97 GLN A O 1
ATOM 718 N N . ARG A 1 98 ? -2.954 6.344 8.473 1.00 96.06 98 ARG A N 1
ATOM 719 C CA . ARG A 1 98 ? -4.415 6.156 8.558 1.00 96.06 98 ARG A CA 1
ATOM 720 C C . ARG A 1 98 ? -4.807 4.893 9.323 1.00 96.06 98 ARG A C 1
ATOM 722 O O . ARG A 1 98 ? -5.767 4.918 10.089 1.00 96.06 98 ARG A O 1
ATOM 729 N N . MET A 1 99 ? -4.064 3.801 9.154 1.00 97.06 99 MET A N 1
ATOM 730 C CA . MET A 1 99 ? -4.276 2.559 9.896 1.00 97.06 99 MET A CA 1
ATOM 731 C C . MET A 1 99 ? -4.035 2.770 11.397 1.00 97.06 99 MET A C 1
ATOM 733 O O . MET A 1 99 ? -4.839 2.326 12.211 1.00 97.06 99 MET A O 1
ATOM 737 N N . GLN A 1 100 ? -2.987 3.502 11.783 1.00 96.81 100 GLN A N 1
ATOM 738 C CA . GLN A 1 100 ? -2.716 3.817 13.190 1.00 96.81 100 GLN A CA 1
ATOM 739 C C . GLN A 1 100 ? -3.777 4.732 13.807 1.00 96.81 100 GLN A C 1
ATOM 741 O O . GLN A 1 100 ? -4.178 4.539 14.956 1.00 96.81 100 GLN A O 1
ATOM 746 N N . GLU A 1 101 ? -4.273 5.718 13.064 1.00 97.56 101 GLU A N 1
ATOM 747 C CA . GLU A 1 101 ? -5.405 6.538 13.507 1.00 97.56 101 GLU A CA 1
ATOM 748 C C . GLU A 1 101 ? -6.677 5.704 13.692 1.00 97.56 101 GLU A C 1
ATOM 750 O O . GLU A 1 101 ? -7.388 5.866 14.684 1.00 97.56 101 GLU A O 1
ATOM 755 N N . ALA A 1 102 ? -6.960 4.783 12.767 1.00 97.56 102 ALA A N 1
ATOM 756 C CA . ALA A 1 102 ? -8.085 3.859 12.867 1.00 97.56 102 ALA A CA 1
ATOM 757 C C . ALA A 1 102 ? -7.953 2.939 14.098 1.00 97.56 102 ALA A C 1
ATOM 759 O O . ALA A 1 102 ? -8.909 2.785 14.860 1.00 97.56 102 ALA A O 1
ATOM 760 N N . ILE A 1 103 ? -6.752 2.420 14.379 1.00 98.25 103 ILE A N 1
ATOM 761 C CA . ILE A 1 103 ? -6.457 1.631 15.588 1.00 98.25 103 ILE A CA 1
ATOM 762 C C . ILE A 1 103 ? -6.745 2.432 16.864 1.00 98.25 103 ILE A C 1
ATOM 764 O O . ILE A 1 103 ? -7.365 1.904 17.795 1.00 98.25 103 ILE A O 1
ATOM 768 N N . GLN A 1 104 ? -6.322 3.698 16.916 1.00 98.00 104 GLN A N 1
ATOM 769 C CA . GLN A 1 104 ? -6.592 4.591 18.049 1.00 98.00 104 GLN A CA 1
ATOM 770 C C . GLN A 1 104 ? -8.094 4.841 18.231 1.00 98.00 104 GLN A C 1
ATOM 772 O O . GLN A 1 104 ? -8.576 4.905 19.359 1.00 98.00 104 GLN A O 1
ATOM 777 N N . LYS A 1 105 ? -8.848 4.906 17.129 1.00 97.94 105 LYS A N 1
ATOM 778 C CA . LYS A 1 105 ? -10.309 5.076 17.122 1.00 97.94 105 LYS A CA 1
ATOM 779 C C . LYS A 1 105 ? -11.097 3.799 17.423 1.00 97.94 105 LYS A C 1
ATOM 781 O O . LYS A 1 105 ? -12.315 3.865 17.539 1.00 97.94 105 LYS A O 1
ATOM 786 N N . GLY A 1 106 ? -10.440 2.649 17.578 1.00 97.69 106 GLY A N 1
ATOM 787 C CA . GLY A 1 106 ? -11.124 1.400 17.914 1.00 97.69 106 GLY A CA 1
ATOM 788 C C . GLY A 1 106 ? -11.325 0.423 16.759 1.00 97.69 106 GLY A C 1
ATOM 789 O O . GLY A 1 106 ? -11.925 -0.624 16.989 1.00 97.69 106 GLY A O 1
ATOM 790 N N . ASP A 1 107 ? -10.825 0.720 15.560 1.00 98.00 107 ASP A N 1
ATOM 791 C CA . ASP A 1 107 ? -11.056 -0.098 14.369 1.00 98.00 107 ASP A CA 1
ATOM 792 C C . ASP A 1 107 ? -10.416 -1.492 14.501 1.00 98.00 107 ASP A C 1
ATOM 794 O O . ASP A 1 107 ? -9.196 -1.644 14.638 1.00 98.00 107 ASP A O 1
ATOM 798 N N . ALA A 1 108 ? -11.257 -2.529 14.480 1.00 97.31 108 ALA A N 1
ATOM 799 C CA . ALA A 1 108 ? -10.822 -3.914 14.610 1.00 97.31 108 ALA A CA 1
ATOM 800 C C . ALA A 1 108 ? -10.103 -4.429 13.353 1.00 97.31 108 ALA A C 1
ATOM 802 O O . ALA A 1 108 ? -9.156 -5.203 13.482 1.00 97.31 108 ALA A O 1
ATOM 803 N N . ALA A 1 109 ? -10.506 -3.986 12.159 1.00 96.00 109 ALA A N 1
ATOM 804 C CA . ALA A 1 109 ? -9.880 -4.393 10.904 1.00 96.00 109 ALA A CA 1
ATOM 805 C C . ALA A 1 109 ? -8.467 -3.809 10.777 1.00 96.00 109 ALA A C 1
ATOM 807 O O . ALA A 1 109 ? -7.547 -4.507 10.354 1.00 96.00 109 ALA A O 1
ATOM 808 N N . ALA A 1 110 ? -8.266 -2.561 11.206 1.00 97.88 110 ALA A N 1
ATOM 809 C CA . ALA A 1 110 ? -6.945 -1.941 11.259 1.00 97.88 110 ALA A CA 1
ATOM 810 C C . ALA A 1 110 ? -6.018 -2.647 12.268 1.00 97.88 110 ALA A C 1
ATOM 812 O O . ALA A 1 110 ? -4.847 -2.896 11.972 1.00 97.88 110 ALA A O 1
ATOM 813 N N . ARG A 1 111 ? -6.542 -3.028 13.444 1.00 98.00 111 ARG A N 1
ATOM 814 C CA . ARG A 1 111 ? -5.789 -3.800 14.452 1.00 98.00 111 ARG A CA 1
ATOM 815 C C . ARG A 1 111 ? -5.393 -5.185 13.946 1.00 98.00 111 ARG A C 1
ATOM 817 O O . ARG A 1 111 ? -4.229 -5.554 14.088 1.00 98.00 111 ARG A O 1
ATOM 824 N N . ASP A 1 112 ? -6.330 -5.920 13.347 1.00 97.25 112 ASP A N 1
ATOM 825 C CA . ASP A 1 112 ? -6.064 -7.230 12.738 1.00 97.25 112 ASP A CA 1
ATOM 826 C C . ASP A 1 112 ? -5.004 -7.118 11.636 1.00 97.25 112 ASP A C 1
ATOM 828 O O . ASP A 1 112 ? -4.010 -7.846 11.643 1.00 97.25 112 ASP A O 1
ATOM 832 N N . ALA A 1 113 ? -5.156 -6.146 10.733 1.00 97.69 113 ALA A N 1
ATOM 833 C CA . ALA A 1 113 ? -4.202 -5.915 9.659 1.00 97.69 113 ALA A CA 1
ATOM 834 C C . ALA A 1 113 ? -2.786 -5.668 10.192 1.00 97.69 113 ALA A C 1
ATOM 836 O O . ALA A 1 113 ? -1.844 -6.321 9.741 1.00 97.69 113 ALA A O 1
ATOM 837 N N . MET A 1 114 ? -2.635 -4.786 11.184 1.00 95.94 114 MET A N 1
ATOM 838 C CA . MET A 1 114 ? -1.338 -4.508 11.798 1.00 95.94 114 MET A CA 1
ATOM 839 C C . MET A 1 114 ? -0.735 -5.757 12.456 1.00 95.94 114 MET A C 1
ATOM 841 O O . MET A 1 114 ? 0.453 -6.030 12.289 1.00 95.94 114 MET A O 1
ATOM 845 N N . GLN A 1 115 ? -1.539 -6.547 13.172 1.00 96.44 115 GLN A N 1
ATOM 846 C CA . GLN A 1 115 ? -1.077 -7.795 13.784 1.00 96.44 115 GLN A CA 1
ATOM 847 C C . GLN A 1 115 ? -0.556 -8.784 12.741 1.00 96.44 115 GLN A C 1
ATOM 849 O O . GLN A 1 115 ? 0.526 -9.346 12.910 1.00 96.44 115 GLN A O 1
ATOM 854 N N . ARG A 1 116 ? -1.289 -8.965 11.642 1.00 96.25 116 ARG A N 1
ATOM 855 C CA . ARG A 1 116 ? -0.890 -9.865 10.555 1.00 96.25 116 ARG A CA 1
ATOM 856 C C . ARG A 1 116 ? 0.400 -9.405 9.881 1.00 96.25 116 ARG A C 1
ATOM 858 O O . ARG A 1 116 ? 1.313 -10.212 9.723 1.00 96.25 116 ARG A O 1
ATOM 865 N N . ILE A 1 117 ? 0.512 -8.105 9.593 1.00 94.00 117 ILE A N 1
ATOM 866 C CA . ILE A 1 117 ? 1.725 -7.492 9.032 1.00 94.00 117 ILE A CA 1
ATOM 867 C C . ILE A 1 117 ? 2.929 -7.732 9.954 1.00 94.00 117 ILE A C 1
ATOM 869 O O . ILE A 1 117 ? 3.960 -8.211 9.487 1.00 94.00 117 ILE A O 1
ATOM 873 N N . MET A 1 118 ? 2.801 -7.468 11.260 1.00 90.88 118 MET A N 1
ATOM 874 C CA . MET A 1 118 ? 3.890 -7.677 12.227 1.00 90.88 118 MET A CA 1
ATOM 875 C C . MET A 1 118 ? 4.308 -9.147 12.357 1.00 90.88 118 MET A C 1
ATOM 877 O O . MET A 1 118 ? 5.472 -9.439 12.611 1.00 90.88 118 MET A O 1
ATOM 881 N N . MET A 1 119 ? 3.373 -10.080 12.172 1.00 93.25 119 MET A N 1
ATOM 882 C CA . MET A 1 119 ? 3.654 -11.517 12.210 1.00 93.25 119 MET A CA 1
ATOM 883 C C . MET A 1 119 ? 4.190 -12.066 10.882 1.00 93.25 119 MET A C 1
ATOM 885 O O . MET A 1 119 ? 4.525 -13.247 10.821 1.00 93.25 119 MET A O 1
ATOM 889 N N . GLY A 1 120 ? 4.238 -11.252 9.821 1.00 85.25 120 GLY A N 1
ATOM 890 C CA . GLY A 1 120 ? 4.591 -11.704 8.474 1.00 85.25 120 GLY A CA 1
ATOM 891 C C . GLY A 1 120 ? 3.626 -12.753 7.911 1.00 85.25 120 GLY A C 1
ATOM 892 O O . GLY A 1 120 ? 4.040 -13.576 7.096 1.00 85.25 120 GLY A O 1
ATOM 893 N N . ARG A 1 121 ? 2.374 -12.759 8.384 1.00 62.28 121 ARG A N 1
ATOM 894 C CA . ARG A 1 121 ? 1.316 -13.696 7.982 1.00 62.28 121 ARG A CA 1
ATOM 895 C C . ARG A 1 121 ? 0.364 -13.084 6.980 1.00 62.28 121 ARG A C 1
ATOM 897 O O . ARG A 1 121 ? 0.146 -11.856 7.049 1.00 62.28 121 ARG A O 1
#